Protein AF-A0A420J9E2-F1 (afdb_monomer)

pLDDT: mean 79.87, std 13.72, range [42.5, 92.06]

Sequence (94 aa):
LFRDEFNGWKEEHFDKAEIEVPTNLRNFLRQNGVYLMIKSGALVNQELCNTVENPDYHEWTYDEIQQQLNRNGTFNSSHNPSVKPIQYEPNNNP

Mean predicted aligned error: 8.63 Å

Solvent-accessible surface area (backbone atoms only — not comparable to full-atom values): 5956 Å² total; per-residue (Å²): 106,73,45,69,78,45,62,91,59,48,42,76,65,51,64,73,49,62,77,65,54,52,50,51,49,51,51,54,40,41,27,57,60,45,70,67,83,88,56,92,91,59,57,60,39,52,42,54,28,50,58,46,69,46,88,74,77,70,76,83,47,72,68,56,50,50,52,41,35,75,72,67,73,45,54,75,27,95,84,31,84,85,56,73,75,83,76,78,72,80,84,82,73,132

Secondary structure (DSSP, 8-state):
-HHHHTTT--HHHHTTS-THHHHHHHHHHHHTT------TT--HHHHHHHHHH-SSPPPPPHHHHHHHHHHHS---STT-TTS-----------

Foldseek 3Di:
DLLVVCPPDDLVNVVVDDLVVLVVVVLVCQLAQQDFDDDVPDRSSHSSRCSNPPPDGDHDDPVNLVVNCVPPVGRNYPPRPPPDPPPPPPPPDD

Structure (mmCIF, N/CA/C/O backbone):
data_AF-A0A420J9E2-F1
#
_entry.id   AF-A0A420J9E2-F1
#
loop_
_atom_site.group_PDB
_atom_site.id
_atom_site.type_symbol
_atom_site.label_atom_id
_atom_site.label_alt_id
_atom_site.label_comp_id
_atom_site.label_asym_id
_atom_site.label_entity_id
_atom_site.label_seq_id
_atom_site.pdbx_PDB_ins_code
_atom_site.Cartn_x
_atom_site.Cartn_y
_atom_site.Cartn_z
_atom_site.occupancy
_atom_site.B_iso_or_equiv
_atom_site.auth_seq_id
_atom_site.auth_comp_id
_atom_site.auth_asym_id
_atom_site.auth_atom_id
_atom_site.pdbx_PDB_model_num
ATOM 1 N N . LEU A 1 1 ? -6.935 -13.291 -4.826 1.00 69.62 1 LEU A N 1
ATOM 2 C CA . LEU A 1 1 ? -6.448 -13.654 -3.472 1.00 69.62 1 LEU A CA 1
ATOM 3 C C . LEU A 1 1 ? -6.782 -12.569 -2.451 1.00 69.62 1 LEU A C 1
ATOM 5 O O . LEU A 1 1 ? -7.782 -12.745 -1.784 1.00 69.62 1 LEU A O 1
ATOM 9 N N . PHE A 1 2 ? -6.081 -11.425 -2.382 1.00 80.25 2 PHE A N 1
ATOM 10 C CA . PHE A 1 2 ? -6.380 -10.403 -1.355 1.00 80.25 2 PHE A CA 1
ATOM 11 C C . PHE A 1 2 ? -7.811 -9.831 -1.436 1.00 80.25 2 PHE A C 1
ATOM 13 O O . PHE A 1 2 ? -8.529 -9.834 -0.447 1.00 80.25 2 PHE A O 1
ATOM 20 N N . ARG A 1 3 ? -8.274 -9.381 -2.610 1.00 82.25 3 ARG A N 1
ATOM 21 C CA . ARG A 1 3 ? -9.641 -8.832 -2.739 1.00 82.25 3 ARG A CA 1
ATOM 22 C C . ARG A 1 3 ? -10.724 -9.853 -2.401 1.00 82.25 3 ARG A C 1
ATOM 24 O O . ARG A 1 3 ? -11.711 -9.498 -1.774 1.00 82.25 3 ARG A O 1
ATOM 31 N N . ASP A 1 4 ? -10.518 -11.109 -2.787 1.00 84.06 4 ASP A N 1
ATOM 32 C CA . ASP A 1 4 ? -11.482 -12.185 -2.540 1.00 84.06 4 ASP A CA 1
ATOM 33 C C . ASP A 1 4 ? -11.601 -12.494 -1.042 1.00 84.06 4 ASP A C 1
ATOM 35 O O . ASP A 1 4 ? -12.704 -12.667 -0.532 1.00 84.06 4 ASP A O 1
ATOM 39 N N . GLU A 1 5 ? -10.469 -12.516 -0.329 1.00 85.81 5 GLU A N 1
ATOM 40 C CA . GLU A 1 5 ? -10.407 -12.771 1.117 1.00 85.81 5 GLU A CA 1
ATOM 41 C C . GLU A 1 5 ? -11.065 -11.661 1.942 1.00 85.81 5 GLU A C 1
ATOM 43 O O . GLU A 1 5 ? -11.660 -11.929 2.984 1.00 85.81 5 GLU A O 1
ATOM 48 N N . PHE A 1 6 ? -10.981 -10.421 1.461 1.00 87.69 6 PHE A N 1
ATOM 49 C CA . PHE A 1 6 ? -11.523 -9.242 2.133 1.00 87.69 6 PHE A CA 1
ATOM 50 C C . PHE A 1 6 ? -12.797 -8.712 1.463 1.00 87.69 6 PHE A C 1
ATOM 52 O O . PHE A 1 6 ? -13.231 -7.599 1.750 1.00 87.69 6 PHE A O 1
ATOM 59 N N . ASN A 1 7 ? -13.433 -9.494 0.587 1.00 87.81 7 ASN A N 1
ATOM 60 C CA . 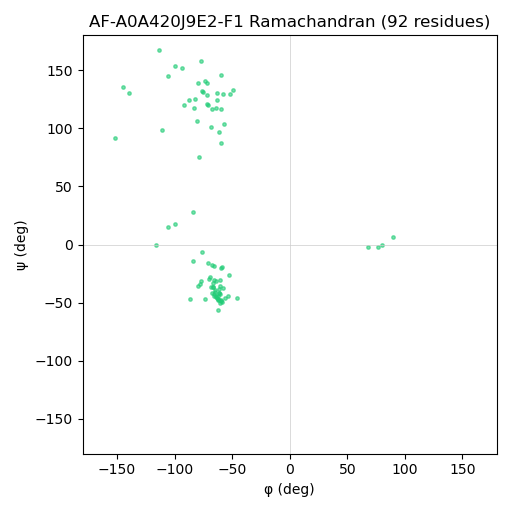ASN A 1 7 ? -14.627 -9.056 -0.125 1.00 87.81 7 ASN A CA 1
ATOM 61 C C . ASN A 1 7 ? -15.745 -8.662 0.859 1.00 87.81 7 ASN A C 1
ATOM 63 O O . ASN A 1 7 ? -16.081 -9.410 1.780 1.00 87.81 7 ASN A O 1
ATOM 67 N N . GLY A 1 8 ? -16.321 -7.475 0.665 1.00 86.44 8 GLY A N 1
ATOM 68 C CA . GLY A 1 8 ? -17.350 -6.909 1.541 1.00 86.44 8 GLY A CA 1
ATOM 69 C C . GLY A 1 8 ? -16.824 -6.249 2.820 1.00 86.44 8 GLY A C 1
ATOM 70 O O . GLY A 1 8 ? -17.628 -5.719 3.591 1.00 86.44 8 GLY A O 1
ATOM 71 N N . TRP A 1 9 ? -15.507 -6.240 3.053 1.00 89.88 9 TRP A N 1
ATOM 72 C CA . TRP A 1 9 ? -14.922 -5.446 4.129 1.00 89.88 9 TRP A CA 1
A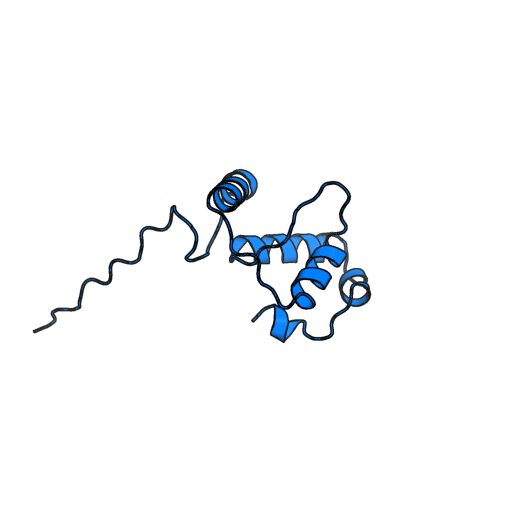TOM 73 C C . TRP A 1 9 ? -14.977 -3.960 3.790 1.00 89.88 9 TRP A C 1
ATOM 75 O O . TRP A 1 9 ? -14.696 -3.544 2.671 1.00 89.88 9 TRP A O 1
ATOM 85 N N . LYS A 1 10 ? -15.305 -3.175 4.812 1.00 88.19 10 LYS A N 1
ATOM 86 C CA . LYS A 1 10 ? -15.332 -1.707 4.800 1.00 88.19 10 LYS A CA 1
ATOM 87 C C . LYS A 1 10 ? -14.256 -1.152 5.728 1.00 88.19 10 LYS A C 1
ATOM 89 O O . LYS A 1 10 ? -13.766 -1.885 6.584 1.00 88.19 10 LYS A O 1
ATOM 94 N N . GLU A 1 11 ? -13.973 0.144 5.642 1.00 87.38 11 GLU A N 1
ATOM 95 C CA . GLU A 1 11 ? -13.024 0.864 6.510 1.00 87.38 11 GLU A CA 1
ATOM 96 C C . GLU A 1 11 ? -13.196 0.517 8.003 1.00 87.38 11 GLU A C 1
ATOM 98 O O . GLU A 1 11 ? -12.235 0.118 8.659 1.00 87.38 11 GLU A O 1
ATOM 103 N N . GLU A 1 12 ? -14.439 0.493 8.496 1.00 89.69 12 GLU A N 1
ATOM 104 C CA . GLU A 1 12 ? -14.787 0.156 9.889 1.00 89.69 12 GLU A CA 1
ATOM 105 C C . GLU A 1 12 ? -14.347 -1.252 10.342 1.00 89.69 12 GLU A C 1
ATOM 107 O 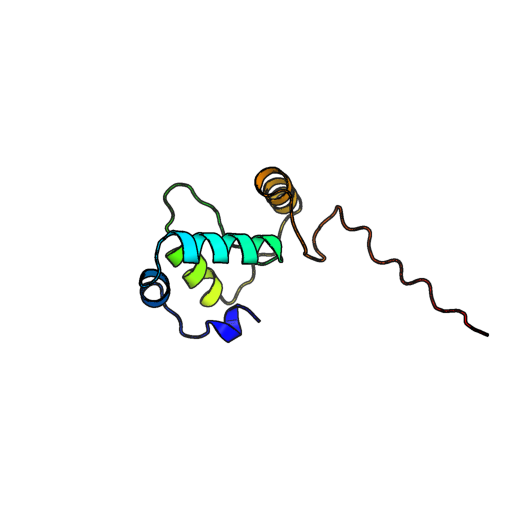O . GLU A 1 12 ? -14.272 -1.538 11.538 1.00 89.69 12 GLU A O 1
ATOM 112 N N . HIS A 1 13 ? -14.094 -2.168 9.404 1.00 89.81 13 HIS A N 1
ATOM 113 C CA . HIS A 1 13 ? -13.585 -3.506 9.703 1.00 89.81 13 HIS A CA 1
ATOM 114 C C . HIS A 1 13 ? -12.076 -3.473 9.951 1.00 89.81 13 HIS A C 1
ATOM 116 O O . HIS A 1 13 ? -11.591 -4.185 10.829 1.00 89.81 13 HIS A O 1
ATOM 122 N N . PHE A 1 14 ? -11.351 -2.613 9.231 1.00 86.75 14 PHE A N 1
ATOM 123 C CA . PHE A 1 14 ? -9.921 -2.382 9.431 1.00 86.75 14 PHE A CA 1
ATOM 124 C C . PHE A 1 14 ? -9.648 -1.494 10.657 1.00 86.75 14 PHE A C 1
ATOM 126 O O . PHE A 1 14 ? -8.659 -1.712 11.352 1.00 86.75 14 PHE A O 1
ATOM 133 N N . ASP A 1 15 ? -10.556 -0.568 10.985 1.00 88.75 15 ASP A N 1
ATOM 134 C CA . ASP A 1 15 ? -10.459 0.316 12.163 1.00 88.75 15 ASP A CA 1
ATOM 135 C C . ASP A 1 15 ? -10.549 -0.409 13.511 1.00 88.75 15 ASP A C 1
ATOM 137 O O . ASP A 1 15 ? -10.148 0.132 14.539 1.00 88.75 15 ASP A O 1
ATOM 141 N N . LYS A 1 16 ? -11.062 -1.644 13.532 1.00 89.94 16 LYS A N 1
ATOM 142 C CA . LYS A 1 16 ? -11.140 -2.451 14.760 1.00 89.94 16 LYS A CA 1
ATOM 143 C C . LYS A 1 16 ? -9.778 -2.947 15.240 1.00 89.94 16 LYS A C 1
ATOM 145 O O . LYS A 1 16 ? -9.678 -3.416 16.372 1.00 89.94 16 LYS A O 1
ATOM 150 N N . ALA A 1 17 ? -8.760 -2.901 14.385 1.00 87.88 17 ALA A N 1
ATOM 151 C CA . ALA A 1 17 ? -7.423 -3.361 14.712 1.00 87.88 17 ALA A CA 1
ATOM 152 C C . ALA A 1 17 ? -6.541 -2.214 15.227 1.00 87.88 17 ALA A C 1
ATOM 154 O O . ALA A 1 17 ? -6.705 -1.055 14.847 1.00 87.88 17 ALA A O 1
ATOM 155 N N . GLU A 1 18 ? -5.557 -2.547 16.065 1.00 89.94 18 GLU A N 1
ATOM 156 C CA . GLU A 1 18 ? -4.509 -1.598 16.446 1.00 89.94 18 GLU A CA 1
ATOM 157 C C . GLU A 1 18 ? -3.746 -1.118 15.209 1.00 89.94 18 GLU A C 1
ATOM 159 O O . GLU A 1 18 ? -3.517 -1.899 14.289 1.00 89.94 18 GLU A O 1
ATOM 164 N N . ILE A 1 19 ? -3.302 0.143 15.207 1.00 85.69 19 ILE A N 1
ATOM 165 C CA . ILE A 1 19 ? -2.695 0.828 14.049 1.00 85.69 19 ILE A CA 1
ATOM 166 C C . ILE A 1 19 ? -1.514 0.075 13.403 1.00 85.69 19 ILE A C 1
ATOM 168 O O . ILE A 1 19 ? -1.242 0.228 12.206 1.00 85.69 19 ILE A O 1
ATOM 172 N N . GLU A 1 20 ? -0.820 -0.763 14.173 1.00 89.81 20 GLU A N 1
ATOM 173 C CA . GLU A 1 20 ? 0.289 -1.588 13.694 1.00 89.81 20 GLU A CA 1
ATOM 174 C C . GLU A 1 20 ? -0.173 -2.695 12.739 1.00 89.81 20 GLU A C 1
ATOM 176 O O . GLU A 1 20 ? 0.501 -2.975 11.748 1.00 89.81 20 GLU A O 1
ATOM 181 N N . VAL A 1 21 ? -1.344 -3.288 12.974 1.00 91.62 21 VAL A N 1
ATOM 182 C CA . VAL A 1 21 ? -1.889 -4.396 12.176 1.00 91.62 21 VAL A CA 1
ATOM 183 C C . VAL A 1 21 ? -2.146 -4.000 10.713 1.00 91.62 21 VAL A C 1
ATOM 185 O O . VAL A 1 21 ? -1.566 -4.638 9.829 1.00 91.62 21 VAL A O 1
ATOM 188 N N . PRO A 1 22 ? -2.938 -2.955 10.394 1.00 91.38 22 PRO A N 1
ATOM 189 C CA . PRO A 1 22 ? -3.161 -2.545 9.011 1.00 91.38 22 PRO A CA 1
ATOM 190 C C . PRO A 1 22 ? -1.877 -2.011 8.368 1.00 91.38 22 PRO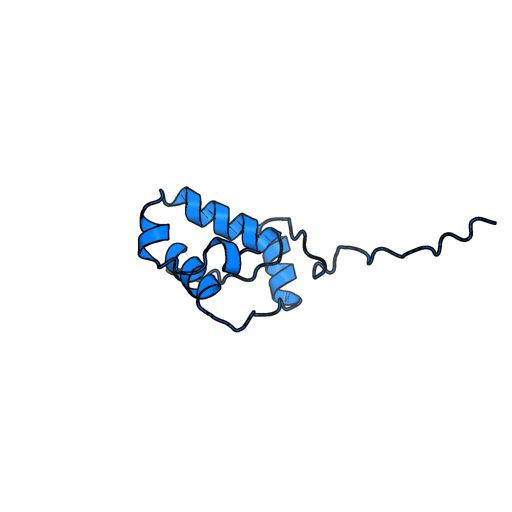 A C 1
ATOM 192 O O . PRO A 1 22 ? -1.653 -2.206 7.173 1.00 91.38 22 PRO A O 1
ATOM 195 N N . THR A 1 23 ? -0.981 -1.402 9.154 1.00 90.38 23 THR A N 1
ATOM 196 C CA . THR A 1 23 ? 0.341 -0.974 8.677 1.00 90.38 23 THR A CA 1
ATOM 197 C C . THR A 1 23 ? 1.181 -2.163 8.212 1.00 90.38 23 THR A C 1
ATOM 199 O O . THR A 1 23 ? 1.744 -2.127 7.112 1.00 90.38 23 THR A O 1
ATOM 202 N N . ASN A 1 24 ? 1.232 -3.227 9.013 1.00 91.31 24 ASN A N 1
ATOM 203 C CA . ASN A 1 24 ? 1.947 -4.456 8.688 1.00 91.31 24 ASN A CA 1
ATOM 204 C C . ASN A 1 24 ? 1.314 -5.169 7.494 1.00 91.31 24 ASN A C 1
ATOM 206 O O . ASN A 1 24 ? 2.034 -5.563 6.576 1.00 91.31 24 ASN A O 1
ATOM 210 N N . LEU A 1 25 ? -0.019 -5.245 7.447 1.00 92.06 25 LEU A N 1
ATOM 211 C CA . LEU A 1 25 ? -0.748 -5.805 6.313 1.00 92.06 25 LEU A CA 1
ATOM 212 C C . LEU A 1 25 ? -0.433 -5.049 5.016 1.00 92.06 25 LEU A C 1
ATOM 214 O O . LEU A 1 25 ? -0.042 -5.668 4.030 1.00 92.06 25 LEU A O 1
ATOM 218 N N . ARG A 1 26 ? -0.507 -3.711 5.012 1.00 91.56 26 ARG A N 1
ATOM 219 C CA . ARG A 1 26 ? -0.152 -2.894 3.840 1.00 91.56 26 ARG A CA 1
ATOM 220 C C . ARG A 1 26 ? 1.278 -3.170 3.379 1.00 91.56 26 ARG A C 1
ATOM 222 O O . ARG A 1 26 ? 1.524 -3.309 2.183 1.00 91.56 26 ARG A O 1
ATOM 229 N N . ASN A 1 27 ? 2.230 -3.219 4.310 1.00 90.44 27 ASN A N 1
ATOM 230 C CA . ASN A 1 27 ? 3.632 -3.457 3.976 1.00 90.44 27 ASN A CA 1
ATOM 231 C C . ASN A 1 27 ? 3.828 -4.852 3.368 1.00 90.44 27 ASN A C 1
ATOM 233 O O . ASN A 1 27 ? 4.489 -4.963 2.336 1.00 90.44 27 ASN A O 1
ATOM 237 N N . PHE A 1 28 ? 3.204 -5.875 3.954 1.00 90.94 28 PHE A N 1
ATOM 238 C CA . PHE A 1 28 ? 3.215 -7.243 3.444 1.00 90.94 28 PHE A CA 1
ATOM 239 C C . PHE A 1 28 ? 2.620 -7.328 2.032 1.00 90.94 28 PHE A C 1
ATOM 241 O O . PHE A 1 28 ? 3.229 -7.895 1.127 1.00 90.94 28 PHE A O 1
ATOM 248 N N . LEU A 1 29 ? 1.459 -6.715 1.809 1.00 90.44 29 LEU A N 1
ATOM 249 C CA . LEU A 1 29 ? 0.794 -6.692 0.506 1.00 90.44 29 LEU A CA 1
ATOM 250 C C . LEU A 1 29 ? 1.661 -6.007 -0.559 1.00 90.44 29 LEU A C 1
ATOM 252 O O . LEU A 1 29 ? 1.896 -6.580 -1.623 1.00 90.44 29 LEU A O 1
ATOM 256 N N . ARG A 1 30 ? 2.222 -4.831 -0.245 1.00 90.56 30 ARG A N 1
ATOM 257 C CA . ARG A 1 30 ? 3.136 -4.110 -1.148 1.00 90.56 30 ARG A CA 1
ATOM 258 C C . ARG A 1 30 ? 4.395 -4.904 -1.467 1.00 90.56 30 ARG A C 1
ATOM 260 O O . ARG A 1 30 ? 4.816 -4.932 -2.619 1.00 90.56 30 ARG A O 1
ATOM 267 N N . GLN A 1 31 ? 4.984 -5.572 -0.476 1.00 89.75 31 GLN A N 1
ATOM 268 C CA . GLN A 1 31 ? 6.133 -6.452 -0.693 1.00 89.75 31 GLN A CA 1
ATOM 269 C C . GLN A 1 31 ? 5.807 -7.600 -1.644 1.00 89.75 31 GLN A C 1
ATOM 271 O O . GLN A 1 31 ? 6.691 -8.032 -2.366 1.00 89.75 31 GLN A O 1
ATOM 276 N N . ASN A 1 32 ? 4.564 -8.072 -1.691 1.00 87.75 32 ASN A N 1
ATOM 277 C CA . ASN A 1 32 ? 4.149 -9.178 -2.552 1.00 87.75 32 ASN A CA 1
ATOM 278 C C . ASN A 1 32 ? 3.455 -8.713 -3.847 1.00 87.75 32 ASN A C 1
ATOM 280 O O . ASN A 1 32 ? 2.804 -9.503 -4.525 1.00 87.75 32 ASN A O 1
ATOM 284 N N . GLY A 1 33 ? 3.627 -7.442 -4.229 1.00 85.94 33 GLY A N 1
ATOM 285 C CA . GLY A 1 33 ? 3.190 -6.922 -5.527 1.00 85.94 33 GLY A CA 1
ATOM 286 C C . GLY A 1 33 ? 1.772 -6.360 -5.570 1.00 85.94 33 GLY A C 1
ATOM 287 O O . GLY A 1 33 ? 1.318 -5.971 -6.641 1.00 85.94 33 GLY A O 1
ATOM 288 N N . VAL A 1 34 ? 1.073 -6.245 -4.440 1.00 88.06 34 VAL A N 1
ATOM 289 C CA . VAL A 1 34 ? -0.211 -5.531 -4.390 1.00 88.06 34 VAL A CA 1
ATOM 290 C C . VAL A 1 34 ? 0.062 -4.040 -4.246 1.00 88.06 34 VAL A C 1
ATOM 292 O O . VAL A 1 34 ? 0.653 -3.598 -3.260 1.00 88.06 34 VAL A O 1
ATOM 295 N N . TYR A 1 35 ? -0.353 -3.251 -5.234 1.00 87.75 35 TYR A N 1
ATOM 296 C CA . TYR A 1 35 ? -0.198 -1.805 -5.158 1.00 87.75 35 TYR A CA 1
ATOM 297 C C . TYR A 1 35 ? -1.169 -1.203 -4.139 1.00 87.75 35 TYR A C 1
ATOM 299 O O . TYR A 1 35 ? -2.369 -1.443 -4.198 1.00 87.75 35 TYR A O 1
ATOM 307 N N . LEU A 1 36 ? -0.632 -0.399 -3.223 1.00 88.75 36 LEU A N 1
ATOM 308 C CA . LEU A 1 36 ? -1.367 0.374 -2.216 1.00 88.75 36 LEU A CA 1
ATOM 309 C C . LEU A 1 36 ? -0.695 1.730 -2.111 1.00 88.75 36 LEU A C 1
ATOM 311 O O . LEU A 1 36 ? 0.519 1.755 -1.933 1.00 88.75 36 LEU A O 1
ATOM 315 N N . MET A 1 37 ? -1.406 2.850 -2.168 1.00 83.50 37 MET A N 1
ATOM 316 C CA . MET A 1 37 ? -0.744 4.154 -2.164 1.00 83.50 37 MET A CA 1
ATOM 317 C C . MET A 1 37 ? -0.197 4.496 -0.768 1.00 83.50 37 MET A C 1
ATOM 319 O O . MET A 1 37 ? -0.826 4.221 0.251 1.00 83.50 37 MET A O 1
ATOM 323 N N . ILE A 1 38 ? 0.994 5.104 -0.692 1.00 83.44 38 ILE A N 1
ATOM 324 C CA . ILE A 1 38 ? 1.494 5.688 0.563 1.00 83.44 38 ILE A CA 1
ATOM 325 C C . ILE A 1 38 ? 1.510 7.201 0.401 1.00 83.44 38 ILE A C 1
ATOM 327 O O . ILE A 1 38 ? 2.440 7.763 -0.173 1.00 83.44 38 ILE A O 1
ATOM 331 N N . LYS A 1 39 ? 0.472 7.852 0.922 1.00 81.06 39 LYS A N 1
ATOM 332 C CA . LYS A 1 39 ? 0.355 9.311 0.971 1.00 81.06 39 LYS A CA 1
ATOM 333 C C . LYS A 1 39 ? 0.600 9.805 2.392 1.00 81.06 39 LYS A C 1
ATOM 335 O O . LYS A 1 39 ? 0.213 9.151 3.360 1.00 81.06 39 LYS A O 1
ATOM 340 N N . SER A 1 40 ? 1.220 10.976 2.516 1.00 75.62 40 SER A N 1
ATOM 341 C CA . SER A 1 40 ? 1.299 11.670 3.804 1.00 75.62 40 SER A CA 1
ATOM 342 C C . SER A 1 40 ? -0.111 12.040 4.273 1.00 75.62 40 SER A C 1
ATOM 344 O O . SER A 1 40 ? -0.890 12.577 3.487 1.00 75.62 40 SER A O 1
ATOM 346 N N . GLY A 1 41 ? -0.447 11.724 5.525 1.00 72.06 41 GLY A N 1
ATOM 347 C CA . GLY A 1 41 ? -1.755 12.021 6.118 1.00 72.06 41 GLY A CA 1
ATOM 348 C C . GLY A 1 41 ? -2.911 11.103 5.698 1.00 72.06 41 GLY A C 1
ATOM 349 O O . GLY A 1 41 ? -4.007 11.274 6.219 1.00 72.06 41 GLY A O 1
ATOM 350 N N . ALA A 1 42 ? -2.696 10.129 4.805 1.00 77.38 42 ALA A N 1
ATOM 351 C CA . ALA A 1 42 ? -3.724 9.139 4.478 1.00 77.38 42 ALA A CA 1
ATOM 352 C C . ALA A 1 42 ? -3.798 8.037 5.542 1.00 77.38 42 ALA A C 1
ATOM 354 O O . ALA A 1 42 ? -2.770 7.538 6.012 1.00 77.38 42 ALA A O 1
ATOM 355 N N . LEU A 1 43 ? -5.022 7.631 5.884 1.00 85.62 43 LEU A N 1
ATOM 356 C CA . LEU A 1 43 ? -5.260 6.512 6.785 1.00 85.62 43 LEU A CA 1
ATOM 357 C C . LEU A 1 43 ? -4.991 5.194 6.053 1.00 85.62 43 LEU A C 1
ATOM 359 O O . LEU A 1 43 ? -5.482 4.959 4.950 1.00 85.62 43 LEU A O 1
ATOM 363 N N . VAL A 1 44 ? -4.211 4.311 6.678 1.00 89.31 44 VAL A N 1
ATOM 364 C CA . VAL A 1 44 ? -3.863 3.003 6.095 1.00 89.31 44 VAL A CA 1
ATOM 365 C C . VAL A 1 44 ? -5.112 2.160 5.833 1.00 89.31 44 VAL A C 1
ATOM 367 O O . VAL A 1 44 ? -5.188 1.471 4.819 1.00 89.31 44 VAL A O 1
ATOM 370 N N . ASN A 1 45 ? -6.101 2.272 6.715 1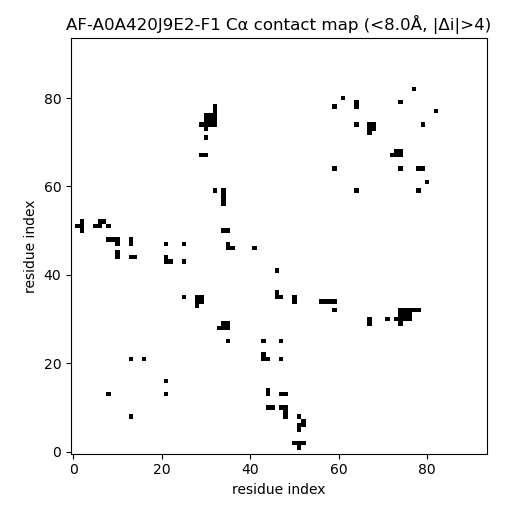.00 89.56 45 ASN A N 1
ATOM 371 C CA . ASN A 1 45 ? -7.365 1.542 6.648 1.00 89.56 45 ASN A CA 1
ATOM 372 C C . ASN A 1 45 ? -8.184 1.937 5.418 1.00 89.56 45 ASN A C 1
ATOM 374 O O . ASN A 1 45 ? -8.701 1.065 4.722 1.00 89.56 45 ASN A O 1
ATOM 378 N N . GLN A 1 46 ? -8.209 3.231 5.091 1.00 88.75 46 GLN A N 1
ATOM 379 C CA . GLN A 1 46 ? -8.857 3.742 3.883 1.00 88.75 46 GLN A CA 1
ATOM 380 C C . GLN A 1 46 ? -8.203 3.196 2.621 1.00 88.75 46 GLN A C 1
ATOM 382 O O . GLN A 1 46 ? -8.890 2.730 1.722 1.00 88.75 46 GLN A O 1
ATOM 387 N N . GLU A 1 47 ? -6.873 3.199 2.549 1.00 89.38 47 GLU A N 1
ATOM 388 C CA . GLU A 1 47 ? -6.159 2.683 1.375 1.00 89.38 47 GLU A CA 1
ATOM 389 C C . GLU A 1 47 ? -6.342 1.162 1.207 1.00 89.38 47 GLU A C 1
ATOM 391 O O . GLU A 1 47 ? -6.507 0.684 0.082 1.00 89.38 47 GLU A O 1
ATOM 396 N N . LEU A 1 48 ? -6.384 0.395 2.305 1.00 91.06 48 LEU A N 1
ATOM 397 C CA . LEU A 1 48 ? -6.719 -1.035 2.268 1.0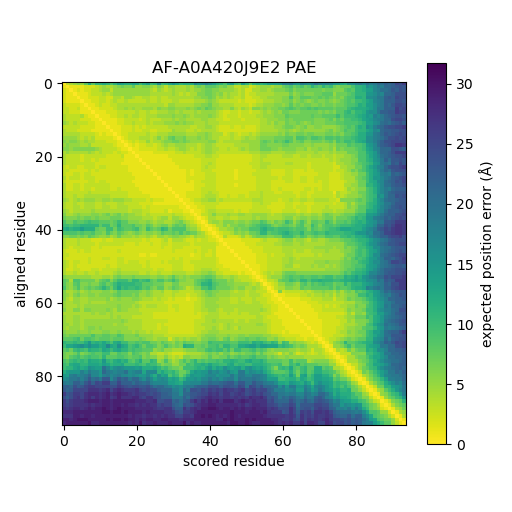0 91.06 48 LEU A CA 1
ATOM 398 C C . LEU A 1 48 ? -8.146 -1.260 1.753 1.00 91.06 48 LEU A C 1
ATOM 400 O O . LEU A 1 48 ? -8.333 -2.059 0.838 1.00 91.06 48 LEU A O 1
ATOM 404 N N . CYS A 1 49 ? -9.124 -0.519 2.281 1.00 90.38 49 CYS A N 1
ATOM 405 C CA . CYS A 1 49 ? -10.520 -0.586 1.848 1.00 90.38 49 CYS A CA 1
ATOM 406 C C . CYS A 1 49 ? -10.669 -0.229 0.364 1.0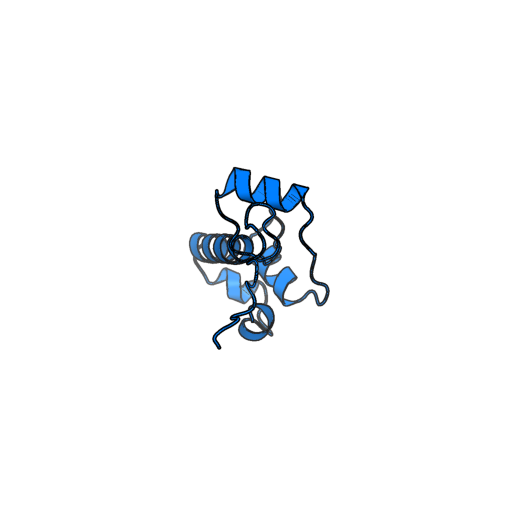0 90.38 49 CYS A C 1
ATOM 408 O O . CYS A 1 49 ? -11.224 -1.005 -0.408 1.00 90.38 49 CYS A O 1
ATOM 410 N N . ASN A 1 50 ? -10.069 0.881 -0.070 1.00 88.25 50 ASN A N 1
ATOM 411 C CA . ASN A 1 50 ? -10.075 1.302 -1.471 1.00 88.25 50 ASN A CA 1
ATOM 412 C C . ASN A 1 50 ? -9.474 0.232 -2.390 1.00 88.25 50 ASN A C 1
ATOM 414 O O . ASN A 1 50 ? -9.955 0.025 -3.498 1.00 88.25 50 ASN A O 1
ATOM 418 N N . THR A 1 51 ? -8.431 -0.467 -1.939 1.00 87.94 51 THR A N 1
ATOM 419 C CA . THR A 1 51 ? -7.800 -1.543 -2.719 1.00 87.94 51 THR A CA 1
ATOM 420 C C . THR A 1 51 ? -8.699 -2.772 -2.840 1.00 87.94 51 THR A C 1
ATOM 422 O O . THR A 1 51 ? -8.609 -3.487 -3.839 1.00 87.94 51 THR A O 1
ATOM 425 N N . VAL A 1 52 ? -9.551 -3.023 -1.843 1.00 88.94 52 VAL A N 1
ATOM 426 C CA . VAL A 1 52 ? -10.566 -4.083 -1.871 1.00 88.94 52 VAL A CA 1
ATOM 427 C C . VAL A 1 52 ? -11.719 -3.713 -2.805 1.00 88.94 52 VAL A C 1
ATOM 429 O O . VAL A 1 52 ? -12.109 -4.533 -3.632 1.00 88.94 52 VAL A O 1
ATOM 432 N N . GLU A 1 53 ? -12.232 -2.485 -2.698 1.00 86.50 53 GLU A N 1
ATOM 433 C CA . GLU A 1 53 ? -13.422 -2.024 -3.425 1.00 86.50 53 GLU A CA 1
ATOM 434 C C . GLU A 1 53 ? -13.157 -1.661 -4.890 1.00 86.50 53 GLU A C 1
ATOM 436 O O . GLU A 1 53 ? -14.031 -1.848 -5.737 1.00 86.50 53 GLU A O 1
ATOM 441 N N . ASN A 1 54 ? -11.977 -1.123 -5.208 1.00 81.75 54 ASN A N 1
ATOM 442 C CA . ASN A 1 54 ? -11.679 -0.667 -6.559 1.00 81.75 54 ASN A CA 1
ATOM 443 C C . ASN A 1 54 ? -11.494 -1.875 -7.492 1.00 81.75 54 ASN A C 1
ATOM 445 O O . ASN A 1 54 ? -10.598 -2.676 -7.240 1.00 81.75 54 ASN A O 1
ATOM 449 N N . PRO A 1 55 ? -12.285 -2.033 -8.568 1.00 72.75 55 PRO A N 1
ATOM 450 C CA . PRO A 1 55 ? -12.121 -3.141 -9.506 1.00 72.75 55 PRO A CA 1
ATOM 451 C C . PRO A 1 55 ? -10.834 -3.023 -10.331 1.00 72.75 55 PRO A C 1
ATOM 453 O O . PRO A 1 55 ? -10.243 -4.045 -10.686 1.00 72.75 55 PRO A O 1
ATOM 456 N N . ASP A 1 56 ? -10.340 -1.809 -10.562 1.00 79.25 56 ASP A N 1
ATOM 457 C CA . ASP A 1 56 ? -9.145 -1.585 -11.361 1.00 79.25 56 ASP A CA 1
ATOM 458 C C . ASP A 1 56 ? -7.892 -1.799 -10.507 1.00 79.25 56 ASP A C 1
ATOM 460 O O . ASP A 1 56 ? -7.727 -1.243 -9.417 1.00 79.25 56 ASP A O 1
ATOM 464 N N . TYR A 1 57 ? -7.011 -2.680 -10.974 1.00 76.00 57 TYR A N 1
ATOM 465 C CA . TYR A 1 57 ? -5.697 -2.870 -10.373 1.00 76.00 57 TYR A CA 1
ATOM 466 C C . TYR A 1 57 ? -4.716 -1.881 -10.991 1.00 76.00 57 TYR A C 1
ATOM 468 O O . TYR A 1 57 ? -4.517 -1.873 -12.203 1.00 76.00 57 TYR A O 1
ATOM 476 N N . HIS A 1 58 ? -4.069 -1.077 -10.149 1.00 84.75 58 HIS A N 1
ATOM 477 C CA . HIS A 1 58 ? -2.910 -0.305 -10.584 1.00 84.75 58 HIS A CA 1
ATOM 478 C C . HIS A 1 58 ? -1.727 -1.248 -10.802 1.00 84.75 58 HIS A C 1
ATOM 480 O O . HIS A 1 58 ? -1.288 -1.932 -9.871 1.00 84.75 58 HIS A O 1
ATOM 486 N N . GLU A 1 59 ? -1.215 -1.276 -12.028 1.00 83.69 59 GLU A N 1
ATOM 487 C CA . GLU A 1 59 ? 0.026 -1.969 -12.353 1.00 83.69 59 GLU A CA 1
ATOM 488 C C . GLU A 1 59 ? 1.222 -1.149 -11.874 1.00 83.69 59 GLU A C 1
ATOM 490 O O . GLU A 1 59 ? 1.324 0.050 -12.126 1.00 83.69 59 GLU A O 1
ATOM 495 N N . TRP A 1 60 ? 2.153 -1.806 -11.188 1.00 87.19 60 TRP A N 1
ATOM 496 C CA . TRP A 1 60 ? 3.360 -1.149 -10.709 1.00 87.19 60 TRP A CA 1
ATOM 497 C C . TRP A 1 60 ? 4.210 -0.638 -11.871 1.00 87.19 60 TRP A C 1
ATOM 499 O O . TRP A 1 60 ? 4.662 -1.410 -12.717 1.00 87.19 60 TRP A O 1
ATOM 509 N N . THR A 1 61 ? 4.518 0.654 -11.853 1.00 88.88 61 THR A N 1
ATOM 510 C CA . THR A 1 61 ? 5.533 1.223 -12.741 1.00 88.88 61 THR A CA 1
ATOM 511 C C . THR A 1 61 ? 6.941 0.899 -12.238 1.00 88.88 61 THR A C 1
ATOM 513 O O . THR A 1 61 ? 7.161 0.648 -11.049 1.00 88.88 61 THR A O 1
ATOM 516 N N . TYR A 1 62 ? 7.932 0.947 -13.135 1.00 84.94 62 TYR A N 1
ATOM 517 C CA . TYR A 1 62 ? 9.337 0.730 -12.775 1.00 84.94 62 TYR A CA 1
ATOM 518 C C . TYR A 1 62 ? 9.792 1.653 -11.634 1.00 84.94 62 TYR A C 1
ATOM 520 O O . TYR A 1 62 ? 10.400 1.189 -10.669 1.00 84.94 62 TYR A O 1
ATOM 528 N N . ASP A 1 63 ? 9.436 2.937 -11.701 1.00 87.38 63 ASP A N 1
ATOM 529 C CA . ASP A 1 63 ? 9.816 3.926 -10.691 1.00 87.38 63 ASP A CA 1
ATOM 530 C C . ASP A 1 63 ? 9.195 3.623 -9.323 1.00 87.38 63 ASP A C 1
ATOM 532 O O . ASP A 1 63 ? 9.858 3.759 -8.294 1.00 87.38 63 ASP A O 1
ATOM 536 N N . GLU A 1 64 ? 7.946 3.162 -9.285 1.00 89.31 64 GLU A N 1
ATOM 537 C CA . GLU A 1 64 ? 7.277 2.771 -8.040 1.00 89.31 64 GLU A CA 1
ATOM 538 C C . GLU A 1 64 ? 7.920 1.534 -7.414 1.00 89.31 64 GLU A C 1
ATOM 540 O O . GLU A 1 64 ? 8.062 1.459 -6.190 1.00 89.31 64 GLU A O 1
ATOM 545 N N . ILE A 1 65 ? 8.363 0.585 -8.241 1.00 87.19 65 ILE A N 1
ATOM 546 C CA . ILE A 1 65 ? 9.093 -0.595 -7.774 1.00 87.19 65 ILE A CA 1
ATOM 547 C C . ILE A 1 65 ? 10.446 -0.180 -7.197 1.00 87.19 65 ILE A C 1
ATOM 549 O O . ILE A 1 65 ? 10.801 -0.625 -6.105 1.00 87.19 65 ILE A O 1
ATOM 553 N N . GLN A 1 66 ? 11.175 0.718 -7.866 1.00 87.56 66 GLN A N 1
ATOM 554 C CA . GLN A 1 66 ? 12.426 1.264 -7.332 1.00 87.56 66 GLN A CA 1
ATOM 555 C C . GLN A 1 66 ? 12.195 1.993 -6.002 1.00 87.56 66 GLN A C 1
ATOM 557 O O . GLN A 1 66 ? 12.940 1.785 -5.048 1.00 87.56 66 GLN A O 1
ATOM 562 N N . GLN A 1 67 ? 11.130 2.791 -5.884 1.00 86.94 67 GLN A N 1
ATOM 563 C CA . GLN A 1 67 ? 10.770 3.445 -4.622 1.00 86.94 67 GLN A CA 1
ATOM 564 C C . GLN A 1 67 ? 10.458 2.432 -3.512 1.00 86.94 67 GLN A C 1
ATOM 566 O O . GLN A 1 67 ? 10.890 2.609 -2.372 1.00 86.94 67 GLN A O 1
ATOM 571 N N . GLN A 1 68 ? 9.732 1.358 -3.831 1.00 87.12 68 GLN A N 1
ATOM 572 C CA . GLN A 1 68 ? 9.420 0.288 -2.886 1.00 87.12 68 GLN A CA 1
ATOM 573 C C . GLN A 1 68 ? 10.683 -0.450 -2.421 1.00 87.12 68 GLN A C 1
ATOM 575 O O . GLN A 1 68 ? 10.849 -0.670 -1.218 1.00 87.12 68 GLN A O 1
ATOM 580 N N . LEU A 1 69 ? 11.582 -0.788 -3.349 1.00 85.94 69 LEU A N 1
ATOM 581 C CA . LEU A 1 69 ? 12.871 -1.417 -3.056 1.00 85.94 69 LEU A CA 1
ATOM 582 C C . LEU A 1 69 ? 13.756 -0.509 -2.195 1.00 85.94 69 LEU A C 1
ATOM 584 O O . LEU A 1 69 ? 14.288 -0.966 -1.188 1.00 85.94 69 LEU A O 1
ATOM 588 N N . ASN A 1 70 ? 13.841 0.783 -2.517 1.00 85.81 70 ASN A N 1
ATOM 589 C CA . ASN A 1 70 ? 14.622 1.752 -1.743 1.00 85.81 70 ASN A CA 1
ATOM 590 C C . ASN A 1 70 ? 14.086 1.943 -0.317 1.00 85.81 70 ASN A C 1
ATOM 592 O O . ASN A 1 70 ? 14.859 2.216 0.598 1.00 85.81 70 ASN A O 1
ATOM 596 N N . ARG A 1 71 ? 12.769 1.810 -0.114 1.00 81.56 71 ARG A N 1
ATOM 597 C CA . ARG A 1 71 ? 12.134 2.034 1.191 1.00 81.56 71 ARG A CA 1
ATOM 598 C C . ARG A 1 71 ? 12.135 0.799 2.091 1.00 81.56 71 ARG A C 1
ATOM 600 O O . ARG A 1 71 ? 12.438 0.916 3.273 1.00 81.56 71 ARG A O 1
ATOM 607 N N . ASN A 1 72 ? 11.755 -0.359 1.551 1.00 75.50 72 ASN A N 1
ATOM 608 C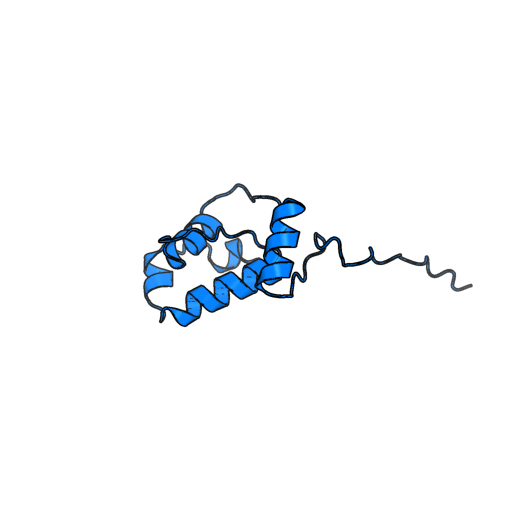 CA . ASN A 1 72 ? 11.493 -1.576 2.333 1.00 75.50 72 ASN A CA 1
ATOM 609 C C . ASN A 1 72 ? 12.466 -2.725 2.005 1.00 75.50 72 ASN A C 1
ATOM 611 O O . ASN A 1 72 ? 12.320 -3.822 2.546 1.00 75.50 72 ASN A O 1
ATOM 615 N N . GLY A 1 73 ? 13.406 -2.520 1.077 1.00 73.31 73 GLY A N 1
ATOM 616 C CA . GLY A 1 73 ? 14.433 -3.493 0.686 1.00 73.31 73 GLY A CA 1
ATOM 617 C C . GLY A 1 73 ? 13.921 -4.735 -0.050 1.00 73.31 73 GLY A C 1
ATOM 618 O O . GLY A 1 73 ? 14.714 -5.598 -0.409 1.00 73.31 73 GLY A O 1
ATOM 619 N N . THR A 1 74 ? 12.606 -4.865 -0.251 1.00 79.06 74 THR A N 1
ATOM 620 C CA . THR A 1 74 ? 11.966 -6.115 -0.683 1.00 79.06 74 THR A CA 1
ATOM 621 C C . THR A 1 74 ? 10.779 -5.861 -1.608 1.00 79.06 74 THR A C 1
ATOM 623 O O . THR A 1 74 ? 9.932 -4.998 -1.352 1.00 79.06 74 THR A O 1
ATOM 626 N N . PHE A 1 75 ? 10.725 -6.646 -2.686 1.00 84.12 75 PHE A N 1
ATOM 627 C CA . PHE A 1 75 ? 9.612 -6.713 -3.629 1.00 84.12 75 PHE A CA 1
ATOM 628 C C . PHE A 1 75 ? 9.579 -8.118 -4.255 1.00 84.12 75 PHE A C 1
ATOM 630 O O . PHE A 1 75 ? 10.263 -8.409 -5.230 1.00 84.12 75 PHE A O 1
ATOM 637 N N . ASN A 1 76 ? 8.823 -9.026 -3.653 1.00 79.44 76 ASN A N 1
ATOM 638 C CA . ASN A 1 76 ? 8.737 -10.452 -3.972 1.00 7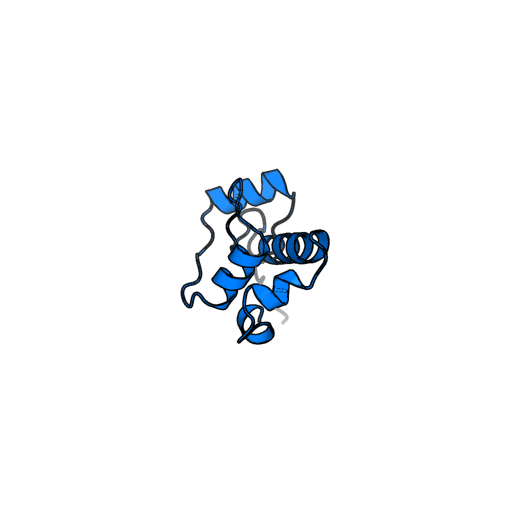9.44 76 ASN A CA 1
ATOM 639 C C . ASN A 1 76 ? 7.758 -10.745 -5.125 1.00 79.44 76 ASN A C 1
ATOM 641 O O . ASN A 1 76 ? 7.145 -11.808 -5.171 1.00 79.44 76 ASN A O 1
ATOM 645 N N . SER A 1 77 ? 7.564 -9.790 -6.036 1.00 74.88 77 SER A N 1
ATOM 646 C CA . SER A 1 77 ? 6.671 -9.938 -7.187 1.00 74.88 77 SER A CA 1
ATOM 647 C C . SER A 1 77 ? 7.453 -10.288 -8.451 1.00 74.88 77 SER A C 1
ATOM 649 O O . SER A 1 77 ? 8.602 -9.878 -8.606 1.00 74.88 77 SER A O 1
ATOM 651 N N . SER A 1 78 ? 6.801 -10.956 -9.405 1.00 69.06 78 SER A N 1
ATOM 652 C CA . SER A 1 78 ? 7.321 -11.154 -10.767 1.00 69.06 78 SER A CA 1
ATOM 653 C C . SER A 1 78 ? 7.602 -9.839 -11.501 1.00 69.06 78 SER A C 1
ATOM 655 O O . SER A 1 78 ? 8.362 -9.823 -12.460 1.00 69.06 78 SER A O 1
ATOM 657 N N . HIS A 1 79 ? 7.008 -8.738 -11.037 1.00 66.38 79 HIS A N 1
ATOM 658 C CA . HIS A 1 79 ? 7.265 -7.390 -11.536 1.00 66.38 79 HIS A CA 1
ATOM 659 C C . HIS A 1 79 ? 8.598 -6.808 -11.041 1.00 66.38 79 HIS A C 1
ATOM 661 O O . HIS A 1 79 ? 8.978 -5.726 -11.467 1.00 66.38 79 HIS A O 1
ATOM 667 N N . ASN A 1 80 ? 9.316 -7.477 -10.132 1.00 62.81 80 ASN A N 1
ATOM 668 C CA . ASN A 1 80 ? 10.599 -6.990 -9.641 1.00 62.81 80 ASN A CA 1
ATOM 669 C C . ASN A 1 80 ? 11.663 -7.016 -10.759 1.00 62.81 80 ASN A C 1
ATOM 671 O O . ASN A 1 80 ? 12.051 -8.105 -11.184 1.00 62.81 80 ASN A O 1
ATOM 675 N N . PRO A 1 81 ? 12.217 -5.862 -11.180 1.00 62.16 81 PRO A N 1
ATOM 676 C CA . PRO A 1 81 ? 13.235 -5.809 -12.228 1.00 62.16 81 PRO A CA 1
ATOM 677 C C . PRO A 1 81 ? 14.570 -6.445 -11.802 1.00 62.16 81 PRO A C 1
ATOM 679 O O . PRO A 1 81 ? 15.391 -6.779 -12.652 1.00 62.16 81 PRO A O 1
ATOM 682 N N . SER A 1 82 ? 14.796 -6.624 -10.497 1.00 59.69 82 SER A N 1
ATOM 683 C CA . SER A 1 82 ? 15.989 -7.271 -9.937 1.00 59.69 82 SER A CA 1
ATOM 684 C C . SER A 1 82 ? 15.879 -8.797 -9.901 1.00 59.69 82 SER A C 1
ATOM 686 O O . SER A 1 82 ? 16.885 -9.483 -9.709 1.00 59.69 82 SER A O 1
ATOM 688 N N . VAL A 1 83 ? 14.675 -9.352 -10.078 1.00 55.53 83 VAL A N 1
ATOM 689 C CA . VAL A 1 83 ? 14.491 -10.794 -10.241 1.00 55.53 83 VAL A CA 1
ATOM 690 C C . VAL A 1 83 ? 14.828 -11.102 -11.692 1.00 55.53 83 VAL A C 1
ATOM 692 O O . VAL A 1 83 ? 14.074 -10.765 -12.602 1.00 55.53 83 VAL A O 1
ATOM 695 N N . LYS A 1 84 ? 15.991 -11.725 -11.928 1.00 51.31 84 LYS A N 1
ATOM 696 C CA . LYS A 1 84 ? 16.278 -12.307 -13.244 1.00 51.31 84 LYS A CA 1
ATOM 697 C C . LYS A 1 84 ? 15.087 -13.204 -13.606 1.00 51.31 84 LYS A C 1
ATOM 699 O O . LYS A 1 84 ? 14.715 -14.022 -12.759 1.00 51.31 84 LYS A O 1
ATOM 704 N N . PRO A 1 85 ? 14.493 -13.073 -14.809 1.00 50.09 85 PRO A N 1
ATOM 705 C CA . PRO A 1 85 ? 13.460 -13.998 -15.244 1.00 50.09 85 PRO A CA 1
ATOM 706 C C . PRO A 1 85 ? 13.985 -15.411 -15.022 1.00 50.09 85 PRO A C 1
ATOM 708 O O . PRO A 1 85 ? 15.145 -15.678 -15.352 1.00 50.09 85 PRO A O 1
ATOM 711 N N . ILE A 1 86 ? 13.173 -16.286 -14.428 1.00 48.94 86 ILE A N 1
ATOM 712 C CA . ILE A 1 86 ? 13.514 -17.703 -14.332 1.00 48.94 86 ILE A CA 1
ATOM 713 C C . ILE A 1 86 ? 13.733 -18.156 -15.776 1.00 48.94 86 ILE A C 1
ATOM 715 O O . ILE A 1 86 ? 12.781 -18.262 -16.549 1.00 48.94 86 ILE A O 1
ATOM 719 N N . GLN A 1 87 ? 14.994 -18.327 -16.173 1.00 44.22 87 GLN A N 1
ATOM 720 C CA . GLN A 1 87 ? 15.314 -18.947 -17.444 1.00 44.22 87 GLN A CA 1
ATOM 721 C C . GLN A 1 87 ? 14.895 -20.399 -17.266 1.00 44.22 87 GLN A C 1
ATOM 723 O O . GLN A 1 87 ? 15.557 -21.158 -16.562 1.00 44.22 87 GLN A O 1
ATOM 728 N N . TYR A 1 88 ? 13.734 -20.754 -17.814 1.00 43.16 88 TYR A N 1
ATOM 729 C CA . TYR A 1 88 ? 13.383 -22.149 -18.007 1.00 43.16 88 TYR A CA 1
ATOM 730 C C . TYR A 1 88 ? 14.438 -22.716 -18.950 1.00 43.16 88 TYR A C 1
ATOM 732 O O . TYR A 1 88 ? 14.347 -22.532 -20.163 1.00 43.16 88 TYR A O 1
ATOM 740 N N . GLU A 1 89 ? 15.466 -23.361 -18.403 1.00 49.44 89 GLU A N 1
ATOM 741 C CA . GLU A 1 89 ? 16.244 -24.285 -19.207 1.00 49.44 89 GLU A CA 1
ATOM 742 C C . GLU A 1 89 ? 15.287 -25.419 -19.588 1.00 49.44 89 GLU A C 1
ATOM 744 O O . GLU A 1 89 ? 14.718 -26.062 -18.697 1.00 49.44 89 GLU A O 1
ATOM 749 N N . PRO A 1 90 ? 15.003 -25.633 -20.886 1.00 44.97 90 PRO A N 1
ATOM 750 C CA . PRO A 1 90 ? 14.225 -26.787 -21.286 1.00 44.97 90 PRO A CA 1
ATOM 751 C C . PRO A 1 90 ? 14.993 -28.020 -20.815 1.00 44.97 90 PRO A C 1
ATOM 753 O O . PRO A 1 90 ? 16.127 -28.245 -21.237 1.00 44.97 90 PRO A O 1
ATOM 756 N N . ASN A 1 91 ? 14.383 -28.788 -19.909 1.00 48.41 91 ASN A N 1
ATOM 757 C CA . ASN A 1 91 ? 14.889 -30.079 -19.460 1.00 48.41 91 ASN A CA 1
ATOM 758 C C . ASN A 1 91 ? 14.993 -31.015 -20.673 1.00 48.41 91 ASN A C 1
ATOM 760 O O . ASN A 1 91 ? 14.071 -31.768 -20.975 1.00 48.41 91 ASN A O 1
ATOM 764 N N . ASN A 1 92 ? 16.125 -30.965 -21.370 1.00 52.97 92 ASN A N 1
ATOM 765 C CA . ASN A 1 92 ? 16.538 -31.974 -22.329 1.00 52.97 92 ASN A CA 1
ATOM 766 C C . ASN A 1 92 ? 17.105 -33.147 -21.530 1.00 52.97 92 ASN A C 1
ATOM 768 O O . ASN A 1 92 ? 18.320 -33.303 -21.423 1.00 52.97 92 ASN A O 1
ATOM 772 N N . ASN A 1 93 ? 16.221 -33.935 -20.917 1.00 42.50 93 ASN A N 1
ATOM 773 C CA . ASN A 1 93 ? 16.609 -35.240 -20.403 1.00 42.50 93 ASN A CA 1
ATOM 774 C C . ASN A 1 93 ? 16.339 -36.293 -21.500 1.00 42.50 93 ASN A C 1
ATOM 776 O O . ASN A 1 93 ? 15.190 -36.372 -21.944 1.00 42.50 93 ASN A O 1
ATOM 780 N N . PRO A 1 94 ? 17.370 -37.020 -21.974 1.00 57.03 94 PRO A N 1
ATOM 781 C CA . PRO A 1 94 ? 17.263 -38.022 -23.038 1.00 57.03 94 PRO A CA 1
ATOM 782 C C . PRO A 1 94 ? 16.479 -39.277 -22.632 1.00 57.03 94 PRO A C 1
ATOM 784 O O . PRO A 1 94 ? 16.374 -39.562 -21.416 1.00 57.03 94 PRO A O 1
#

Radius of gyration: 16.32 Å; Cα contacts (8 Å, |Δi|>4): 74; chains: 1; bounding box: 35×50×40 Å

Organism: NCBI:txid62708